Protein AF-A0A2E8LE49-F1 (afdb_monomer_lite)

Sequence (91 aa):
MLPDWLDAERLEWIILAVIAGLLVSVYVVISFVRKVVTKFLLLLVIAGLGVSLWTQRADLRTCAETCQCTLYGESVALPEVRLPERCDQGP

Radius of gyration: 32.14 Å; chains: 1; bounding box: 59×33×87 Å

Structure (mmCIF, N/CA/C/O backbone):
data_AF-A0A2E8LE49-F1
#
_entry.id   AF-A0A2E8LE49-F1
#
loop_
_atom_site.group_PDB
_atom_site.id
_atom_site.type_symbol
_atom_site.label_atom_id
_atom_site.label_alt_id
_atom_site.label_comp_id
_atom_site.label_asym_id
_atom_site.label_entity_id
_atom_site.label_seq_id
_atom_site.pdbx_PDB_ins_code
_atom_site.Cartn_x
_atom_site.Cartn_y
_atom_site.Cartn_z
_atom_site.occupancy
_atom_site.B_iso_or_equiv
_atom_site.auth_seq_id
_atom_site.auth_comp_id
_atom_site.auth_asym_id
_atom_site.auth_atom_id
_atom_site.pdbx_PDB_model_num
ATOM 1 N N . MET A 1 1 ? 18.985 -19.104 -37.381 1.00 51.97 1 MET A N 1
ATOM 2 C CA . MET A 1 1 ? 19.136 -17.966 -38.308 1.00 51.97 1 MET A CA 1
ATOM 3 C C . MET A 1 1 ? 18.523 -16.777 -37.592 1.00 51.97 1 MET A C 1
ATOM 5 O O . MET A 1 1 ? 17.310 -16.763 -37.424 1.00 51.97 1 MET A O 1
ATOM 9 N N . LEU A 1 2 ? 19.350 -15.915 -36.995 1.00 68.81 2 LEU A N 1
ATOM 10 C CA . LEU A 1 2 ? 18.850 -14.691 -36.364 1.00 68.81 2 LEU A CA 1
ATOM 11 C C . LEU A 1 2 ? 18.469 -13.715 -37.492 1.00 68.81 2 LEU A C 1
ATOM 13 O O . LEU A 1 2 ? 19.194 -13.679 -38.483 1.00 68.81 2 LEU A O 1
ATOM 17 N N . PRO A 1 3 ? 17.348 -12.986 -37.396 1.00 73.94 3 PRO A N 1
ATOM 18 C CA . PRO A 1 3 ? 16.972 -12.020 -38.421 1.00 73.94 3 PRO A CA 1
ATOM 19 C C . PRO A 1 3 ? 17.995 -10.879 -38.519 1.00 73.94 3 PRO A C 1
ATOM 21 O O . PRO A 1 3 ? 18.406 -10.362 -37.484 1.00 73.94 3 PRO A O 1
ATOM 24 N N . ASP A 1 4 ? 18.319 -10.412 -39.726 1.00 72.31 4 ASP A N 1
ATOM 25 C CA . ASP A 1 4 ? 19.274 -9.308 -39.956 1.00 72.31 4 ASP A CA 1
ATOM 26 C C . ASP A 1 4 ? 18.821 -7.945 -39.390 1.00 72.31 4 ASP A C 1
ATOM 28 O O . ASP A 1 4 ? 19.563 -6.976 -39.426 1.00 72.31 4 ASP A O 1
ATOM 32 N N . TRP A 1 5 ? 17.598 -7.841 -38.852 1.00 69.38 5 TRP A N 1
ATOM 33 C CA . TRP A 1 5 ?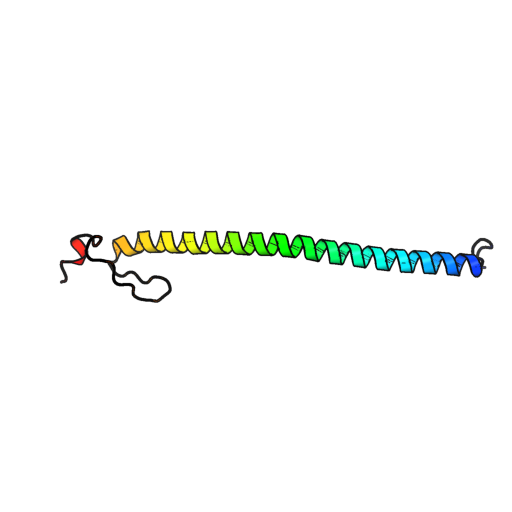 17.154 -6.655 -38.106 1.00 69.38 5 TRP A CA 1
ATOM 34 C C . TRP A 1 5 ? 17.631 -6.650 -36.644 1.00 69.38 5 TRP A C 1
ATOM 36 O O . TRP A 1 5 ? 17.466 -5.644 -35.948 1.00 69.38 5 TRP A O 1
ATOM 46 N N . LEU A 1 6 ? 18.174 -7.776 -36.165 1.00 66.31 6 LEU A N 1
ATOM 47 C CA . LEU A 1 6 ? 18.584 -8.018 -34.785 1.00 66.31 6 LEU A CA 1
ATOM 48 C C . LEU A 1 6 ? 20.113 -7.905 -34.635 1.00 66.31 6 LEU A C 1
ATOM 50 O O . LEU A 1 6 ? 20.779 -8.831 -34.174 1.00 66.31 6 LEU A O 1
ATOM 54 N N . ASP A 1 7 ? 20.665 -6.762 -35.040 1.00 74.56 7 ASP A N 1
ATOM 55 C CA . ASP A 1 7 ? 22.070 -6.416 -34.814 1.00 74.56 7 ASP A CA 1
ATOM 56 C C . ASP A 1 7 ? 22.363 -6.256 -33.313 1.00 74.56 7 ASP A C 1
ATOM 58 O O . ASP A 1 7 ? 21.529 -5.749 -32.554 1.00 74.56 7 ASP A O 1
ATOM 62 N N . ALA A 1 8 ? 23.570 -6.636 -32.877 1.00 73.88 8 ALA A N 1
ATOM 63 C CA . ALA A 1 8 ? 23.984 -6.574 -31.469 1.00 73.88 8 ALA A CA 1
ATOM 64 C C . ALA A 1 8 ? 23.796 -5.173 -30.852 1.00 73.88 8 ALA A C 1
ATOM 66 O O . ALA A 1 8 ? 23.311 -5.045 -29.730 1.00 73.88 8 ALA A O 1
ATOM 67 N N . GLU A 1 9 ? 24.080 -4.125 -31.626 1.00 78.62 9 GLU A N 1
ATOM 68 C CA . GLU A 1 9 ? 23.957 -2.728 -31.197 1.00 78.62 9 GLU A CA 1
ATOM 69 C C . GLU A 1 9 ? 22.494 -2.304 -30.974 1.00 78.62 9 GLU A C 1
ATOM 71 O O . GLU A 1 9 ? 22.171 -1.571 -30.038 1.00 78.62 9 GLU A O 1
ATOM 76 N N . ARG A 1 10 ? 21.567 -2.820 -31.791 1.00 80.00 10 ARG A N 1
ATOM 77 C CA . ARG A 1 10 ? 20.131 -2.544 -31.645 1.00 80.00 10 ARG A CA 1
ATOM 78 C C . ARG A 1 10 ? 19.542 -3.311 -30.463 1.00 80.00 10 ARG A C 1
ATOM 80 O O . ARG A 1 10 ? 18.672 -2.788 -29.765 1.00 80.00 10 ARG A O 1
ATOM 87 N N . LEU A 1 11 ? 20.025 -4.529 -30.221 1.00 83.44 11 LEU A N 1
ATOM 88 C CA . LEU A 1 11 ? 19.600 -5.356 -29.096 1.00 83.44 11 LEU A CA 1
ATOM 89 C C . LEU A 1 11 ? 19.976 -4.713 -27.752 1.00 83.44 11 LEU A C 1
ATOM 91 O O . LEU A 1 11 ? 19.156 -4.697 -26.836 1.00 83.44 11 LEU A O 1
ATOM 95 N N . GLU A 1 12 ? 21.168 -4.124 -27.658 1.00 85.25 12 GLU A N 1
ATOM 96 C CA . GLU A 1 12 ? 21.646 -3.442 -26.450 1.00 85.25 12 GLU A CA 1
ATOM 97 C C . GLU A 1 12 ? 20.753 -2.246 -26.074 1.00 85.25 12 GLU A C 1
ATOM 99 O O . GLU A 1 12 ? 20.300 -2.130 -24.931 1.00 85.25 12 GLU A O 1
ATOM 104 N N . TRP A 1 13 ? 20.382 -1.421 -27.057 1.00 89.69 13 TRP A N 1
ATOM 105 C CA . TRP A 1 13 ? 19.452 -0.305 -26.858 1.00 89.69 13 TRP A CA 1
ATOM 106 C C . TRP A 1 13 ? 18.039 -0.747 -26.474 1.00 89.69 13 TRP A C 1
ATOM 108 O O . TRP A 1 13 ? 17.418 -0.133 -25.603 1.00 89.69 13 TRP A O 1
ATOM 118 N N . ILE A 1 14 ? 17.523 -1.812 -27.094 1.00 92.06 14 ILE A N 1
ATOM 119 C CA . ILE A 1 14 ? 16.200 -2.356 -26.758 1.00 92.06 14 ILE A CA 1
ATOM 120 C C . ILE A 1 14 ? 16.194 -2.865 -25.315 1.00 92.06 14 ILE A C 1
ATOM 122 O O . ILE A 1 14 ? 15.268 -2.562 -24.563 1.00 92.06 14 ILE A O 1
ATOM 126 N N . ILE A 1 15 ? 17.232 -3.596 -24.906 1.00 91.94 15 ILE A N 1
ATOM 127 C CA . ILE A 1 15 ? 17.348 -4.114 -23.540 1.00 91.94 15 ILE A CA 1
ATOM 128 C C . ILE A 1 15 ? 17.418 -2.960 -22.535 1.00 91.94 15 ILE A C 1
ATOM 130 O O . ILE A 1 15 ? 16.681 -2.974 -21.547 1.00 91.94 15 ILE A O 1
ATOM 134 N N . LEU A 1 16 ? 18.222 -1.928 -22.803 1.00 95.25 16 LEU A N 1
ATOM 135 C CA . LEU A 1 16 ? 18.281 -0.732 -21.958 1.00 95.25 16 LEU A CA 1
ATOM 136 C C . LEU A 1 16 ? 16.922 -0.030 -21.852 1.00 95.25 16 LEU A C 1
ATOM 138 O O . LEU A 1 16 ? 16.507 0.337 -20.752 1.00 95.25 16 LEU A O 1
ATOM 142 N N . ALA A 1 17 ? 16.198 0.107 -22.964 1.00 95.38 17 ALA A N 1
ATOM 143 C CA . ALA A 1 17 ? 14.866 0.706 -22.974 1.00 95.38 17 ALA A CA 1
ATOM 144 C C . ALA A 1 17 ? 13.854 -0.119 -22.163 1.00 95.38 17 ALA A C 1
ATOM 146 O O . ALA A 1 17 ? 13.058 0.445 -21.411 1.00 95.38 17 ALA A O 1
ATOM 147 N N . VAL A 1 18 ? 13.906 -1.450 -22.262 1.00 96.50 18 VAL A N 1
ATOM 148 C CA . VAL A 1 18 ? 13.044 -2.354 -21.486 1.00 96.50 18 VAL A CA 1
ATOM 149 C C . VAL A 1 18 ? 13.364 -2.265 -19.995 1.00 96.50 18 VAL A C 1
ATOM 151 O O . VAL A 1 18 ? 12.444 -2.144 -19.186 1.00 96.50 18 VAL A O 1
ATOM 154 N N . ILE A 1 19 ? 14.645 -2.265 -19.619 1.00 96.44 19 ILE A N 1
ATOM 155 C CA . ILE A 1 19 ? 15.072 -2.109 -18.221 1.00 96.44 19 ILE A CA 1
ATOM 156 C C . ILE A 1 19 ? 14.599 -0.760 -17.673 1.00 96.44 19 ILE A C 1
ATOM 158 O O . ILE A 1 19 ? 13.996 -0.710 -16.600 1.00 96.44 19 ILE A O 1
ATOM 162 N N . ALA A 1 20 ? 14.808 0.325 -18.420 1.00 96.94 20 ALA A N 1
ATOM 163 C CA . ALA A 1 20 ? 14.336 1.650 -18.035 1.00 96.94 20 ALA A CA 1
ATOM 164 C C . ALA A 1 20 ? 12.806 1.678 -17.875 1.00 96.94 20 ALA A C 1
ATOM 166 O O . ALA A 1 20 ? 12.296 2.172 -16.868 1.00 96.94 20 ALA A O 1
ATOM 167 N N . GLY A 1 21 ? 12.070 1.083 -18.817 1.00 97.38 21 GLY A N 1
ATOM 168 C CA . GLY A 1 21 ? 10.614 0.965 -18.755 1.00 97.38 21 GLY A CA 1
ATOM 169 C C . GLY A 1 21 ? 10.129 0.180 -17.534 1.00 97.38 21 GLY A C 1
ATOM 170 O O . GLY A 1 21 ? 9.192 0.608 -16.857 1.00 97.38 21 GLY A O 1
ATOM 171 N N . LEU A 1 22 ? 10.795 -0.928 -17.198 1.00 96.88 22 LEU A N 1
ATOM 172 C CA . LEU A 1 22 ? 10.494 -1.717 -16.002 1.00 96.88 22 LEU A CA 1
ATOM 173 C C . LEU A 1 22 ? 10.739 -0.918 -14.720 1.00 96.88 22 LEU A C 1
ATOM 175 O O . LEU A 1 22 ? 9.880 -0.910 -13.838 1.00 96.88 22 LEU A O 1
ATOM 179 N N . LEU A 1 23 ? 11.861 -0.202 -14.628 1.00 96.94 23 LEU A N 1
ATOM 180 C CA . LEU A 1 23 ? 12.168 0.639 -13.468 1.00 96.94 23 LEU A CA 1
ATOM 181 C C . LEU A 1 23 ? 11.126 1.745 -13.279 1.00 96.94 23 LEU A C 1
ATOM 183 O O . LEU A 1 23 ? 10.653 1.959 -12.160 1.00 96.94 23 LEU A O 1
ATOM 187 N N . VAL A 1 24 ? 10.720 2.407 -14.365 1.00 96.69 24 VAL A N 1
ATOM 188 C CA . VAL A 1 24 ? 9.665 3.430 -14.326 1.00 96.69 24 VAL A CA 1
ATOM 189 C C . VAL A 1 24 ? 8.333 2.817 -13.902 1.00 96.69 24 VAL A C 1
ATOM 191 O O . VAL A 1 24 ? 7.666 3.369 -13.030 1.00 96.69 24 VAL A O 1
ATOM 194 N N . SER A 1 25 ? 7.963 1.663 -14.458 1.00 95.44 25 SER A N 1
ATOM 195 C CA . SER A 1 25 ? 6.735 0.952 -14.089 1.00 95.44 25 SER A CA 1
ATOM 196 C C . SER A 1 25 ? 6.697 0.634 -12.591 1.00 95.44 25 SER A C 1
ATOM 198 O O . SER A 1 25 ? 5.749 1.008 -11.897 1.00 95.44 25 SER A O 1
ATOM 200 N N . VAL A 1 26 ? 7.772 0.046 -12.057 1.00 96.25 26 VAL A N 1
ATOM 201 C CA . VAL A 1 26 ? 7.898 -0.253 -10.623 1.00 96.25 26 VAL A CA 1
ATOM 202 C C . VAL A 1 26 ? 7.801 1.023 -9.788 1.00 96.25 26 VAL A C 1
ATOM 204 O O . VAL A 1 26 ? 7.063 1.061 -8.801 1.00 96.25 26 VAL A O 1
ATOM 207 N N . TYR A 1 27 ? 8.489 2.091 -10.192 1.00 96.00 27 TYR A N 1
ATOM 208 C CA . TYR A 1 27 ? 8.436 3.373 -9.493 1.00 96.00 27 TYR A CA 1
ATOM 209 C C . TYR A 1 27 ? 7.016 3.957 -9.455 1.00 96.00 27 TYR A C 1
ATOM 211 O O . TYR A 1 27 ? 6.555 4.405 -8.400 1.00 96.00 27 TYR A O 1
ATOM 219 N N . VAL A 1 28 ? 6.300 3.915 -10.581 1.00 95.62 28 VAL A N 1
ATOM 220 C CA . VAL A 1 28 ? 4.915 4.388 -10.688 1.00 95.62 28 VAL A CA 1
ATOM 221 C C . VAL A 1 28 ? 3.999 3.573 -9.783 1.00 95.62 28 VAL A C 1
ATOM 223 O O . VAL A 1 28 ? 3.239 4.166 -9.016 1.00 95.62 28 VAL A O 1
ATOM 226 N N . VAL A 1 29 ? 4.108 2.242 -9.802 1.00 94.81 29 VAL A N 1
ATOM 227 C CA . VAL A 1 29 ? 3.312 1.359 -8.937 1.00 94.81 29 VAL A CA 1
ATOM 228 C C . VAL A 1 29 ? 3.580 1.663 -7.465 1.00 94.81 29 VAL A C 1
ATOM 230 O O . VAL A 1 29 ? 2.636 1.882 -6.711 1.00 94.81 29 VAL A O 1
ATOM 233 N N . ILE A 1 30 ? 4.843 1.762 -7.046 1.00 94.62 30 ILE A N 1
ATOM 234 C CA . ILE A 1 30 ? 5.194 2.063 -5.648 1.00 94.62 30 ILE A CA 1
ATOM 235 C C . ILE A 1 30 ? 4.669 3.442 -5.233 1.00 94.62 30 ILE A C 1
ATOM 237 O O . ILE A 1 30 ? 4.108 3.592 -4.146 1.00 94.62 30 ILE A O 1
ATOM 241 N N . SER A 1 31 ? 4.830 4.455 -6.084 1.00 91.56 31 SER A N 1
ATOM 242 C CA . SER A 1 31 ? 4.343 5.813 -5.821 1.00 91.56 31 SER A CA 1
ATOM 243 C C . SER A 1 31 ? 2.817 5.853 -5.711 1.00 91.56 31 SER A C 1
ATOM 245 O O . SER A 1 31 ? 2.269 6.493 -4.808 1.00 91.56 31 SER A O 1
ATOM 247 N N . PHE A 1 32 ? 2.128 5.119 -6.587 1.00 92.75 32 PHE A N 1
ATOM 248 C CA . PHE A 1 32 ? 0.679 4.991 -6.567 1.00 92.75 32 PHE A CA 1
ATOM 249 C C . PHE A 1 32 ? 0.206 4.278 -5.302 1.00 92.75 32 PHE A C 1
ATOM 251 O O . PHE A 1 32 ? -0.610 4.833 -4.570 1.00 92.75 32 PHE A O 1
ATOM 258 N N . VAL A 1 33 ? 0.781 3.115 -4.984 1.00 92.75 33 VAL A N 1
ATOM 259 C CA . VAL A 1 33 ? 0.469 2.359 -3.766 1.00 92.75 33 VAL A CA 1
ATOM 260 C C . VAL A 1 33 ? 0.694 3.228 -2.538 1.00 92.75 33 VAL A C 1
ATOM 262 O O . VAL A 1 33 ? -0.211 3.340 -1.726 1.00 92.75 33 VAL A O 1
ATOM 265 N N . ARG A 1 34 ? 1.825 3.932 -2.412 1.00 91.94 34 ARG A N 1
ATOM 266 C CA . ARG A 1 34 ? 2.063 4.830 -1.268 1.00 91.94 34 ARG A CA 1
ATOM 267 C C . ARG A 1 34 ? 0.992 5.916 -1.148 1.00 91.94 34 ARG A C 1
ATOM 269 O O . ARG A 1 34 ? 0.448 6.114 -0.067 1.00 91.94 34 ARG A O 1
ATOM 276 N N . LYS A 1 35 ? 0.649 6.601 -2.243 1.00 88.12 35 LYS A N 1
ATOM 277 C CA . LYS A 1 35 ? -0.380 7.659 -2.229 1.00 88.12 35 LYS A CA 1
ATOM 278 C C . LYS A 1 35 ? -1.772 7.121 -1.899 1.00 88.12 35 LYS A C 1
ATOM 280 O O . LYS A 1 35 ? -2.521 7.771 -1.169 1.00 88.12 35 LYS A O 1
ATOM 285 N N . VAL A 1 36 ? -2.122 5.965 -2.456 1.00 92.38 36 VAL A N 1
ATOM 286 C CA . VAL A 1 36 ? -3.426 5.324 -2.272 1.00 92.38 36 VAL A CA 1
ATOM 287 C C . VAL A 1 36 ? -3.535 4.742 -0.870 1.00 92.38 36 VAL A C 1
ATOM 289 O O . VAL A 1 36 ? -4.495 5.053 -0.176 1.00 92.38 36 VAL A O 1
ATOM 292 N N . VAL A 1 37 ? -2.536 3.987 -0.415 1.00 93.81 37 VAL A N 1
ATOM 293 C CA . VAL A 1 37 ? -2.498 3.381 0.921 1.00 93.81 37 VAL A CA 1
ATOM 294 C C . VAL A 1 37 ? -2.622 4.446 1.997 1.00 93.81 37 VAL A C 1
ATOM 296 O O . VAL A 1 37 ? -3.451 4.275 2.876 1.00 93.81 37 VAL A O 1
ATOM 299 N N . THR A 1 38 ? -1.910 5.575 1.917 1.00 91.56 38 THR A N 1
ATOM 300 C CA . THR A 1 38 ? -2.055 6.637 2.929 1.00 91.56 38 THR A CA 1
ATOM 301 C C . THR A 1 38 ? -3.483 7.185 2.987 1.00 91.56 38 THR A C 1
ATOM 303 O O . THR A 1 38 ? -4.030 7.372 4.073 1.00 91.56 38 THR A O 1
ATOM 306 N N . LYS A 1 39 ? -4.120 7.411 1.831 1.00 91.81 39 LYS A N 1
ATOM 307 C CA . LYS A 1 39 ? -5.509 7.895 1.768 1.00 91.81 39 LYS A CA 1
ATOM 308 C C . LYS A 1 39 ? -6.506 6.860 2.282 1.00 91.81 39 LYS A C 1
ATOM 310 O O . LYS A 1 39 ? -7.388 7.206 3.061 1.00 91.81 39 LYS A O 1
ATOM 315 N N . PHE A 1 40 ? -6.356 5.602 1.878 1.00 93.06 40 PHE A N 1
ATOM 316 C CA . PHE A 1 40 ? -7.210 4.507 2.333 1.00 93.06 40 PHE A CA 1
ATOM 317 C C . PHE A 1 40 ? -7.033 4.217 3.818 1.00 93.06 40 PHE A C 1
ATOM 319 O O . PHE A 1 40 ? -8.024 4.009 4.507 1.00 93.06 40 PHE A O 1
ATOM 326 N N . LEU A 1 41 ? -5.802 4.252 4.325 1.00 94.06 41 LEU A N 1
ATOM 327 C CA . LEU A 1 41 ? -5.506 4.098 5.744 1.00 94.06 41 LEU A CA 1
ATOM 328 C C . LEU A 1 41 ? -6.194 5.202 6.550 1.00 94.06 41 LEU A C 1
ATOM 330 O O . LEU A 1 41 ? -6.870 4.901 7.525 1.00 94.06 41 LEU A O 1
ATOM 334 N N . LEU A 1 42 ? -6.088 6.462 6.114 1.00 93.50 42 LEU A N 1
ATOM 335 C CA . LEU A 1 42 ? -6.772 7.579 6.767 1.00 93.50 42 LEU A CA 1
ATOM 336 C C . LEU A 1 42 ? -8.296 7.375 6.778 1.00 93.50 42 LEU A C 1
ATOM 338 O O . LEU A 1 42 ? -8.929 7.528 7.820 1.00 93.50 42 LEU A O 1
ATOM 342 N N . LEU A 1 43 ? -8.879 6.993 5.637 1.00 93.75 43 LEU A N 1
ATOM 343 C CA . LEU A 1 43 ? -10.311 6.705 5.532 1.00 93.75 43 LEU A CA 1
ATOM 344 C C . LEU A 1 43 ? -10.732 5.546 6.440 1.00 93.75 43 LEU A C 1
ATOM 346 O O . LEU A 1 43 ? -11.756 5.651 7.106 1.00 93.75 43 LEU A O 1
ATOM 350 N N . LEU A 1 44 ? -9.939 4.474 6.510 1.00 93.81 44 LEU A N 1
ATOM 351 C CA . LEU A 1 44 ? -10.185 3.342 7.402 1.00 93.81 44 LEU A CA 1
ATOM 352 C C . LEU A 1 44 ? -10.100 3.742 8.870 1.00 93.81 44 LEU A C 1
ATOM 354 O O . LEU A 1 44 ? -10.939 3.312 9.653 1.00 93.81 44 LEU A O 1
ATOM 358 N N . VAL A 1 45 ? -9.130 4.577 9.246 1.00 92.81 45 VAL A N 1
ATOM 359 C CA . VAL A 1 45 ? -9.016 5.094 10.614 1.00 92.81 45 VAL A CA 1
ATOM 360 C C . VAL A 1 45 ? -10.247 5.927 10.963 1.00 92.81 45 VAL A C 1
ATOM 362 O O . VAL A 1 45 ? -10.863 5.684 11.994 1.00 92.81 45 VAL A O 1
ATOM 365 N N . ILE A 1 46 ? -10.662 6.854 10.096 1.00 92.38 46 ILE A N 1
ATOM 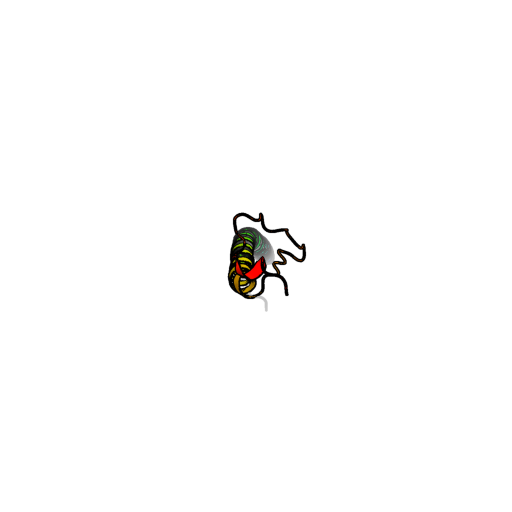366 C CA . ILE A 1 46 ? -11.855 7.683 10.328 1.00 92.38 46 ILE A CA 1
ATOM 367 C C . ILE A 1 46 ? -13.120 6.819 10.397 1.00 92.38 46 ILE A C 1
ATOM 369 O O . ILE A 1 46 ? -13.936 7.005 11.296 1.00 92.38 46 ILE A O 1
ATOM 373 N N . ALA A 1 47 ? -13.281 5.861 9.484 1.00 91.75 47 ALA A N 1
ATOM 374 C CA . ALA A 1 47 ? -14.415 4.943 9.488 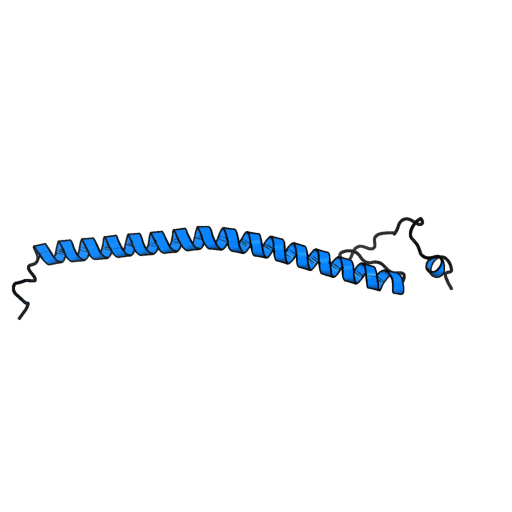1.00 91.75 47 ALA A CA 1
ATOM 375 C C . ALA A 1 47 ? -14.425 4.074 10.753 1.00 91.75 47 ALA A C 1
ATOM 377 O O . ALA A 1 47 ? -15.464 3.944 11.393 1.00 91.75 47 ALA A O 1
ATOM 378 N N . GLY A 1 48 ? -13.270 3.541 11.155 1.00 91.06 48 GLY A N 1
ATOM 379 C CA . GLY A 1 48 ? -13.108 2.770 12.385 1.00 91.06 48 GLY A CA 1
ATOM 380 C C . GLY A 1 48 ? -13.432 3.588 13.634 1.00 91.06 48 GLY A C 1
ATOM 381 O O . GLY A 1 48 ? -14.131 3.092 14.513 1.00 91.06 48 GLY A O 1
ATOM 382 N N . LEU A 1 49 ? -13.004 4.854 13.687 1.00 86.00 49 LEU A N 1
ATOM 383 C CA . LEU A 1 49 ? -13.367 5.791 14.755 1.00 86.00 49 LEU A CA 1
ATOM 384 C C . LEU A 1 49 ? -14.867 6.110 14.754 1.00 86.00 49 LEU A C 1
ATOM 386 O O . LEU A 1 49 ? -15.494 6.150 15.806 1.00 86.00 49 LEU A O 1
ATOM 390 N N . GLY A 1 50 ? -15.468 6.305 13.581 1.00 88.06 50 GLY A N 1
ATOM 391 C CA . GLY A 1 50 ? -16.909 6.516 13.458 1.00 88.06 50 GLY A CA 1
ATOM 392 C C . GLY A 1 50 ? -17.707 5.311 13.957 1.00 88.06 50 GLY A C 1
ATOM 393 O O . GLY A 1 50 ? -18.655 5.476 14.722 1.00 88.06 50 GLY A O 1
ATOM 394 N N . VAL A 1 51 ? -17.288 4.099 13.583 1.00 83.94 51 VAL A N 1
ATOM 395 C CA . VAL A 1 51 ? -17.898 2.848 14.051 1.00 83.94 51 VAL A CA 1
ATOM 396 C C . VAL A 1 51 ? -17.704 2.679 15.559 1.00 83.94 51 VAL A C 1
ATOM 398 O O . VAL A 1 51 ? -18.676 2.384 16.246 1.00 83.94 51 VAL A O 1
ATOM 401 N N . SER A 1 52 ? -16.507 2.925 16.098 1.00 75.69 52 SER A N 1
ATOM 402 C CA . SER A 1 52 ? -16.242 2.782 17.538 1.00 75.69 52 SER A CA 1
ATOM 403 C C . SER A 1 52 ? -16.986 3.811 18.402 1.00 75.69 52 SER A C 1
ATOM 405 O O . SER A 1 52 ? -17.379 3.518 19.532 1.00 75.69 52 SER A O 1
ATOM 407 N N . LEU A 1 53 ? -17.228 5.017 17.883 1.00 75.31 53 LEU A N 1
ATOM 408 C CA . LEU A 1 53 ? -18.106 6.007 18.516 1.00 75.31 53 LEU A CA 1
ATOM 409 C C . LEU A 1 53 ? -19.581 5.592 18.427 1.00 75.31 53 LEU A C 1
ATOM 411 O O . LEU A 1 53 ? -20.358 5.834 19.353 1.00 75.31 53 LEU A O 1
ATOM 415 N N . TR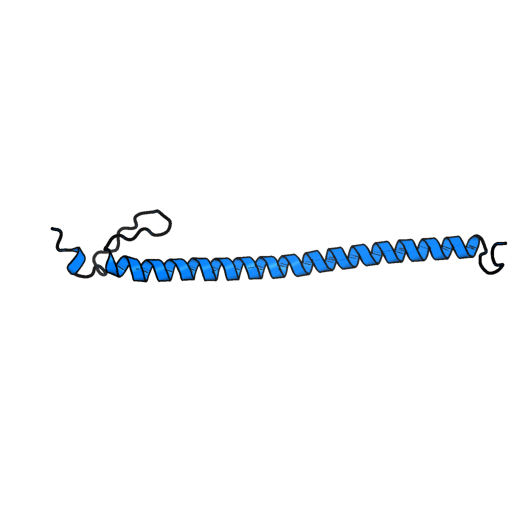P A 1 54 ? -19.980 4.952 17.327 1.00 70.38 54 TRP A N 1
ATOM 416 C CA . TRP A 1 54 ? -21.347 4.473 17.145 1.00 70.38 54 TRP A CA 1
ATOM 417 C C . TRP A 1 54 ? -21.684 3.310 18.083 1.00 70.38 54 TRP A C 1
ATOM 419 O O . TRP A 1 54 ? -22.773 3.294 18.659 1.00 70.38 54 TRP A O 1
ATOM 429 N N . THR A 1 55 ? -20.750 2.378 18.292 1.00 64.94 55 THR A N 1
ATOM 430 C CA . THR A 1 55 ? -20.926 1.281 19.257 1.00 64.94 55 THR A CA 1
ATOM 431 C C . THR A 1 55 ? -21.043 1.819 20.680 1.00 64.94 55 THR A C 1
ATOM 433 O O . THR A 1 55 ? -21.974 1.440 21.383 1.00 64.94 55 THR A O 1
ATOM 436 N N . GLN A 1 56 ? -20.235 2.819 21.054 1.00 58.16 56 GLN A N 1
ATOM 437 C CA . GLN A 1 56 ? -20.385 3.495 22.350 1.00 58.16 56 GLN A CA 1
ATOM 438 C C . GLN A 1 56 ? -21.769 4.126 22.534 1.00 58.16 56 GLN A C 1
ATOM 440 O O . GLN A 1 56 ? -22.343 4.067 23.618 1.00 58.16 56 GLN A O 1
ATOM 445 N N . ARG A 1 57 ? -22.355 4.712 21.483 1.00 59.00 57 ARG A N 1
ATOM 446 C CA . ARG A 1 57 ? -23.707 5.286 21.570 1.00 59.00 57 ARG A CA 1
ATOM 447 C C . ARG A 1 57 ? -24.789 4.217 21.773 1.00 59.00 57 ARG A C 1
ATOM 449 O O . ARG A 1 57 ? -25.789 4.497 22.435 1.00 59.00 57 ARG A O 1
ATOM 456 N N . ALA A 1 58 ? -24.611 3.025 21.207 1.00 57.81 58 ALA A N 1
ATOM 457 C CA . ALA A 1 58 ? -25.518 1.897 21.422 1.00 57.81 58 ALA A CA 1
ATOM 458 C C . ALA A 1 58 ? -25.411 1.347 22.857 1.00 57.81 58 ALA A C 1
ATOM 460 O O . ALA A 1 58 ? -26.434 1.034 23.470 1.00 57.81 58 ALA A O 1
ATOM 461 N N . ASP A 1 59 ? -24.210 1.339 23.435 1.00 52.72 59 ASP A N 1
ATOM 462 C CA . ASP A 1 59 ? -24.007 0.970 24.839 1.00 52.72 59 ASP A CA 1
ATOM 463 C C . ASP A 1 59 ? -24.656 1.981 25.799 1.00 52.72 59 ASP A C 1
ATOM 465 O O . ASP A 1 59 ? -25.285 1.579 26.776 1.00 52.72 59 ASP A O 1
ATOM 469 N N . LEU A 1 60 ? -24.638 3.286 25.485 1.00 52.50 60 LEU A N 1
ATOM 470 C CA . LEU A 1 60 ? -25.370 4.299 26.268 1.00 52.50 60 LEU A CA 1
ATOM 471 C C . LEU A 1 60 ? -26.897 4.085 26.257 1.00 52.50 60 LEU A C 1
ATOM 473 O O . LEU A 1 60 ? -27.562 4.373 27.252 1.00 52.50 60 LEU A O 1
ATOM 477 N N . ARG A 1 61 ? -27.464 3.581 25.151 1.00 51.91 61 ARG A N 1
ATOM 478 C CA . ARG A 1 61 ? -28.893 3.213 25.051 1.00 51.91 61 ARG A CA 1
ATOM 479 C C . ARG A 1 61 ? -29.230 2.034 25.962 1.00 51.91 61 ARG A C 1
ATOM 481 O O . ARG A 1 61 ? -30.272 2.057 26.603 1.00 51.91 61 ARG A O 1
ATOM 488 N N . THR A 1 62 ? -28.338 1.052 26.022 1.00 52.03 62 THR A N 1
ATOM 489 C CA . THR A 1 62 ? -28.514 -0.176 26.808 1.00 52.03 62 THR A CA 1
ATOM 490 C C . THR A 1 62 ? -28.247 0.071 28.297 1.00 52.03 62 THR A C 1
ATOM 492 O O . THR A 1 62 ? -28.926 -0.484 29.154 1.00 52.03 62 THR A O 1
ATOM 495 N N . CYS A 1 63 ? -27.326 0.980 28.633 1.00 51.25 63 CYS A N 1
ATOM 496 C CA . CYS A 1 63 ? -27.031 1.332 30.021 1.00 51.25 63 CYS A CA 1
ATOM 497 C C . CYS A 1 63 ? -28.165 2.114 30.713 1.00 51.25 63 CYS A C 1
ATOM 499 O O . CYS A 1 63 ? -28.381 1.969 31.917 1.00 51.25 63 CYS A O 1
ATOM 501 N N . ALA A 1 64 ? -28.942 2.900 29.958 1.00 53.78 64 ALA A N 1
ATOM 502 C CA . ALA A 1 64 ? -30.149 3.540 30.484 1.00 53.78 64 ALA A CA 1
ATOM 503 C C . ALA A 1 64 ? -31.205 2.522 30.968 1.00 53.78 64 ALA A C 1
ATOM 505 O O . ALA A 1 64 ? -32.090 2.888 31.739 1.00 53.78 64 ALA A O 1
ATOM 506 N N . GLU A 1 65 ? -31.109 1.259 30.538 1.00 51.53 65 GLU A N 1
ATOM 507 C CA . GLU A 1 65 ? -32.009 0.181 30.952 1.00 51.53 65 GLU A CA 1
ATOM 508 C C . GLU A 1 65 ? -31.478 -0.630 32.151 1.00 51.53 65 GLU A C 1
ATOM 510 O O . GLU A 1 65 ? -32.285 -1.215 32.870 1.00 51.53 65 GLU A O 1
ATOM 515 N N . THR A 1 66 ? -30.160 -0.656 32.411 1.00 54.25 66 THR A N 1
ATOM 516 C CA . THR A 1 66 ? -29.533 -1.567 33.399 1.00 54.25 66 THR A CA 1
ATOM 517 C C . THR A 1 66 ? -28.796 -0.889 34.564 1.00 54.25 66 THR A C 1
ATOM 519 O O . THR A 1 66 ? -28.269 -1.589 35.427 1.00 54.25 66 THR A O 1
ATOM 522 N N . CYS A 1 67 ? -28.761 0.448 34.635 1.00 56.72 67 CYS A N 1
ATOM 523 C CA . CYS A 1 67 ? -28.139 1.237 35.719 1.00 56.72 67 CYS A CA 1
ATOM 524 C C . CYS A 1 67 ? -26.633 0.967 35.978 1.00 56.72 67 CYS A C 1
ATOM 526 O O . CYS A 1 67 ? -26.091 1.469 36.961 1.00 56.72 67 CYS A O 1
ATOM 528 N N . GLN A 1 68 ? -25.925 0.220 35.120 1.00 54.38 68 GLN A N 1
ATOM 529 C CA . GLN A 1 68 ? -24.482 -0.025 35.243 1.00 54.38 68 GLN A CA 1
ATOM 530 C C . GLN A 1 68 ? -23.759 0.374 33.954 1.00 54.38 68 GLN A C 1
ATOM 532 O O . GLN A 1 68 ? -23.793 -0.350 32.961 1.00 54.38 68 GLN A O 1
ATOM 537 N N . CYS A 1 69 ? -23.114 1.548 33.954 1.00 57.69 69 CYS A N 1
ATOM 538 C CA . CYS A 1 69 ? -22.391 2.056 32.784 1.00 57.69 69 CYS A CA 1
ATOM 539 C C . CYS A 1 69 ? -20.899 1.765 32.901 1.00 57.69 69 CYS A C 1
ATOM 541 O O . CYS A 1 69 ? -20.191 2.378 33.697 1.00 57.69 69 CYS A O 1
ATOM 543 N N . THR A 1 70 ? -20.410 0.875 32.044 1.00 54.62 70 THR A N 1
ATOM 544 C CA . THR A 1 70 ? -18.980 0.684 31.793 1.00 54.62 70 THR A CA 1
ATOM 545 C C . THR A 1 70 ? -18.625 1.366 30.477 1.00 54.62 70 THR A C 1
ATOM 547 O O . THR A 1 70 ? -19.083 0.933 29.419 1.00 54.62 70 THR A O 1
ATOM 550 N N . LEU A 1 71 ? -17.822 2.429 30.516 1.00 52.66 71 LEU A N 1
ATOM 551 C CA . LEU A 1 71 ? -17.356 3.134 29.319 1.00 52.66 71 LEU A CA 1
ATOM 552 C C . LEU A 1 71 ? -15.885 2.743 29.129 1.00 52.66 71 LEU A C 1
ATOM 554 O O . LEU A 1 71 ? -15.061 3.004 29.996 1.00 52.66 71 LEU A O 1
ATOM 558 N N . TYR A 1 72 ? -15.568 2.026 28.045 1.00 54.66 72 TYR A N 1
ATOM 559 C CA . TYR A 1 72 ? -14.224 1.468 27.801 1.00 54.66 72 TYR A CA 1
ATOM 560 C C . TYR A 1 72 ? -13.671 0.571 28.929 1.00 54.66 72 TYR A C 1
ATOM 562 O O . TYR A 1 72 ? -12.470 0.538 29.171 1.00 54.66 72 TYR A O 1
ATOM 570 N N . GLY A 1 73 ? -14.538 -0.180 29.617 1.00 56.88 73 GLY A N 1
ATOM 571 C CA . GLY A 1 73 ? -14.120 -1.077 30.704 1.00 56.88 73 GLY A CA 1
ATOM 572 C C . GLY A 1 73 ? -13.753 -0.367 32.011 1.00 56.88 73 GLY A C 1
ATOM 573 O O . GLY A 1 73 ? -13.400 -1.041 32.973 1.00 56.88 73 GLY A O 1
ATOM 574 N N . GLU A 1 74 ? -13.889 0.959 32.073 1.00 46.00 74 GLU A N 1
ATOM 575 C CA . GLU A 1 74 ? -13.744 1.742 33.296 1.00 46.00 74 GLU A CA 1
ATOM 576 C C . GLU A 1 74 ? -15.136 2.163 33.797 1.00 46.00 74 GLU A C 1
ATOM 578 O O . GLU A 1 74 ? -15.982 2.661 33.042 1.00 46.00 74 GLU A O 1
ATOM 583 N N . SER A 1 75 ? -15.411 1.900 35.076 1.00 53.19 75 SER A N 1
ATOM 584 C CA . SER A 1 75 ? -16.654 2.293 35.740 1.00 53.19 75 SER A CA 1
ATOM 585 C C . SER A 1 75 ? -16.635 3.801 35.980 1.00 53.19 75 SER A C 1
ATOM 587 O O . SER A 1 75 ? -16.108 4.280 36.984 1.00 53.19 75 SER A O 1
ATOM 589 N N . VAL A 1 76 ? -17.179 4.568 35.041 1.00 55.75 76 VAL A N 1
ATOM 590 C CA . VAL A 1 76 ? -17.359 6.012 35.207 1.00 55.75 76 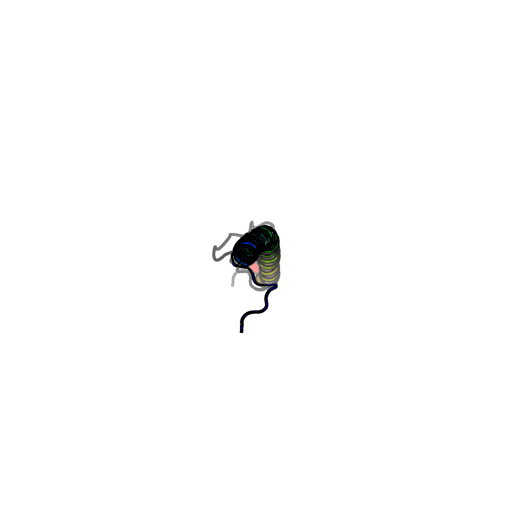VAL A CA 1
ATOM 591 C C . VAL A 1 76 ? -18.605 6.274 36.047 1.00 55.75 76 VAL A C 1
ATOM 593 O O . VAL A 1 76 ? -19.716 5.912 35.660 1.00 55.75 76 VAL A O 1
ATOM 596 N N . ALA A 1 77 ? -18.420 6.923 37.198 1.00 52.62 77 ALA A N 1
ATOM 597 C CA . ALA A 1 77 ? -19.521 7.420 38.013 1.00 52.62 77 ALA A CA 1
ATOM 598 C C . ALA A 1 77 ? -20.300 8.470 37.207 1.00 52.62 77 ALA A C 1
ATOM 600 O O . ALA A 1 77 ? -19.756 9.514 36.834 1.00 52.62 77 ALA A O 1
ATOM 601 N N . LEU A 1 78 ? -21.566 8.184 36.897 1.00 56.84 78 LEU A N 1
ATOM 602 C CA . LEU A 1 78 ? -22.440 9.186 36.300 1.00 56.84 78 LEU A CA 1
ATOM 603 C C . LEU A 1 78 ? -22.666 10.307 37.323 1.00 56.84 78 LEU A C 1
ATOM 605 O O . LEU A 1 78 ? -22.959 10.009 38.480 1.00 56.84 78 LEU A O 1
ATOM 609 N N . PRO A 1 79 ? -22.567 11.587 36.926 1.00 50.69 79 PRO A N 1
ATOM 610 C CA . PRO A 1 79 ? -22.973 12.675 37.800 1.00 50.69 79 PRO A CA 1
ATOM 611 C C . PRO A 1 79 ? -24.463 12.520 38.130 1.00 50.69 79 PRO A C 1
ATOM 613 O O . PRO A 1 79 ? -25.285 12.344 37.225 1.00 50.69 79 PRO A O 1
ATOM 616 N N . GLU A 1 80 ? -24.793 12.617 39.419 1.00 54.66 80 GLU A N 1
ATOM 617 C CA . GLU A 1 80 ? -26.122 12.374 40.012 1.00 54.66 80 GLU A CA 1
ATOM 618 C C . GLU A 1 80 ? -27.263 13.106 39.284 1.00 54.66 80 GLU A C 1
ATOM 620 O O . GLU A 1 80 ? -28.385 12.622 39.198 1.00 54.66 80 GLU A O 1
ATOM 625 N N . VAL A 1 81 ? -26.946 14.233 38.642 1.00 52.84 81 VAL A N 1
ATOM 626 C CA . VAL A 1 81 ? -27.866 15.091 37.879 1.00 52.84 81 VAL A CA 1
ATOM 627 C C . VAL A 1 81 ? -28.511 14.392 36.662 1.00 52.84 81 VAL A C 1
ATOM 629 O O . VAL A 1 81 ? -29.486 14.902 36.113 1.00 52.84 81 VAL A O 1
ATOM 632 N N . ARG A 1 82 ? -27.990 13.243 36.201 1.00 54.38 82 ARG A N 1
ATOM 633 C CA . ARG A 1 82 ? -28.540 12.484 35.054 1.00 54.38 82 ARG A CA 1
ATOM 634 C C . ARG A 1 82 ? -28.900 11.028 35.358 1.00 54.38 82 ARG A C 1
ATOM 636 O O . ARG A 1 82 ? -29.086 10.250 34.420 1.00 54.38 82 ARG A O 1
ATOM 643 N N . LEU A 1 83 ? -29.009 10.651 36.628 1.00 54.38 83 LEU A N 1
ATOM 644 C CA . LEU A 1 83 ? -29.537 9.338 36.987 1.00 54.38 83 LEU A CA 1
ATOM 645 C C . LEU A 1 83 ? -31.070 9.356 36.845 1.00 54.38 83 LEU A C 1
ATOM 647 O O . LEU A 1 83 ? -31.715 10.274 37.351 1.00 54.38 83 LEU A O 1
ATOM 651 N N . PRO A 1 84 ? -31.689 8.387 36.147 1.00 56.12 84 PRO A N 1
ATOM 652 C CA . PRO A 1 84 ? -33.129 8.199 36.261 1.00 56.12 84 PRO A CA 1
ATOM 653 C C . PRO A 1 84 ? -33.454 7.774 37.703 1.00 56.12 84 PRO A C 1
ATOM 655 O O . PRO A 1 84 ? -32.768 6.909 38.244 1.00 56.12 84 PRO A O 1
ATOM 658 N N . GLU A 1 85 ? -34.508 8.335 38.312 1.00 56.75 85 GLU A N 1
ATOM 659 C CA . GLU A 1 85 ? -34.911 8.090 39.722 1.00 56.75 85 GLU A CA 1
ATOM 660 C C . GLU A 1 85 ? -35.004 6.596 40.094 1.00 56.75 85 GLU A C 1
ATOM 662 O O . GLU A 1 85 ? -34.849 6.209 41.247 1.00 56.75 85 GLU A O 1
ATOM 667 N N . ARG A 1 86 ? -35.201 5.728 39.096 1.00 56.34 86 ARG A N 1
ATOM 668 C CA . ARG A 1 86 ? -35.250 4.269 39.242 1.00 56.34 86 ARG A CA 1
ATOM 669 C C . ARG A 1 86 ? -33.913 3.613 39.626 1.00 56.34 86 ARG A C 1
ATOM 671 O O . ARG A 1 86 ? -33.936 2.454 40.017 1.00 56.34 86 ARG A O 1
ATOM 678 N N . CYS A 1 87 ? -32.783 4.313 39.497 1.00 54.06 87 CYS A N 1
ATOM 679 C CA . CYS A 1 87 ? -31.468 3.843 39.952 1.00 54.06 87 CYS A CA 1
ATOM 680 C C . CYS A 1 87 ? -31.080 4.394 41.345 1.00 54.06 87 CYS A C 1
ATOM 682 O O . CYS A 1 87 ? -30.060 3.970 41.878 1.00 54.06 87 CYS A O 1
ATOM 684 N N . ASP A 1 88 ? -31.854 5.329 41.918 1.00 56.06 88 ASP A N 1
ATOM 685 C CA . ASP A 1 88 ? -31.626 5.908 43.260 1.00 56.06 88 ASP A CA 1
ATOM 686 C C . ASP A 1 88 ? -32.385 5.140 44.363 1.00 56.06 88 ASP A C 1
ATOM 688 O O . ASP A 1 88 ? -32.008 5.128 45.532 1.00 56.06 88 ASP A O 1
ATOM 692 N N . GLN A 1 89 ? -33.430 4.400 43.983 1.00 49.97 89 GLN A N 1
ATOM 693 C CA . GLN A 1 89 ? -34.041 3.389 44.842 1.00 49.97 89 GLN A CA 1
ATOM 694 C C . GLN A 1 89 ? -33.298 2.062 44.675 1.00 49.97 89 GLN A C 1
ATOM 696 O O . GLN A 1 89 ? -33.674 1.215 43.863 1.00 49.97 89 GLN A O 1
ATOM 701 N N . GLY A 1 90 ? -32.217 1.895 45.440 1.00 43.84 90 GLY A N 1
ATOM 702 C CA . GLY A 1 90 ? -31.650 0.570 45.699 1.00 43.84 90 GLY A CA 1
ATOM 703 C C . GLY A 1 90 ? -32.704 -0.378 46.304 1.00 43.84 90 GLY A C 1
ATOM 704 O O . GLY A 1 90 ? -33.703 0.105 46.845 1.00 43.84 90 GLY A O 1
ATOM 705 N N . PRO A 1 91 ? -32.524 -1.707 46.188 1.00 48.12 91 PRO A N 1
ATOM 706 C CA . PRO A 1 91 ? -33.395 -2.669 46.864 1.00 48.12 91 PRO A CA 1
ATOM 707 C C . PRO A 1 91 ? -33.417 -2.471 48.385 1.00 48.12 91 PRO A C 1
ATOM 709 O O . PRO A 1 91 ? -32.366 -2.088 48.953 1.00 48.12 91 PRO A O 1
#

pLDDT: mean 74.02, std 18.42, range [43.84, 97.38]

Secondary structure (DSSP, 8-state):
---TT--HHHHHHHHHHHHHHHHHHHHHHHHHHHHHHHHHHHHHHHHHHHHHHHHHHHHHHHHHHHS--EETTEE----GGG--GGGTS--

Foldseek 3Di:
DDDPVDDPVVVVVVVVVVVVVVVVVVVVVVVVCVVVVVVVVVVCVVVVVVVVVVVQVVQVVVCLVVVFDQDVNDGDDDDPVPRDVVNVDDD

=== Feature glossary ===
Annotated list of the representations used here:

Nearest PDB structures. The Foldseek neighbor list gives the closest experimentally determined structures in the PDB, rank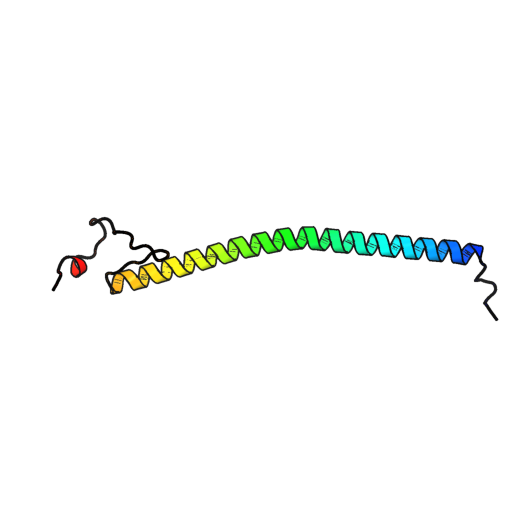ed by structural alignment. TM-score near 1 means near-identical fold; near 0.3 means only rough topology match. This is how one finds what a novel AlphaFold prediction most resembles in the solved-structure universe.

Foldseek 3Di. Foldseek's 3Di representation compresses backbone geometry into a per-residue letter drawn from a learned twenty-state alphabet. It captures the tertiary interaction pattern around each residue — which residues are packed against it in space, regardless of where they are in sequence.

Radius of gyration, Cα contacts, bounding box. Radius of gyration (Rg) is the root-mean-square distance of Cα atoms from their centroid — a single number for overall size and compactness. A globular domain of N residues has Rg ≈ 2.2·N^0.38 Å; an extended or disordered chain has a much larger Rg. The Cα contact count is the number of residue pairs whose Cα atoms are within 8 Å and are more than four positions apart in sequence — a standard proxy for tertiary packing density. The bounding box is the smallest axis-aligned box enclosing all Cα atoms.

InterPro / GO / CATH / organism. The annotation block draws on four external resources. InterPro: which protein families and domains the sequence belongs to. GO: standardized terms for what the protein does, what process it participates in, and where in the cell it acts. CATH: which structural fold it has in the CATH hierarchy. Organism: the species of origin.

mmCIF coordinates. The mmCIF block holds the 3D Cartesian coordinates of each backbone atom (N, Cα, C, O) in ångströms. mmCIF is the PDB's canonical archive format — a tagged-loop text representation of the atomic model.

pLDDT. pLDDT is the predicted lDDT-Cα score: AlphaFold's confidence that the local environment of each residue (all inter-atomic distances within 15 Å) is correctly placed. It is a per-residue number between 0 and 100, with higher meaning more reliable.

Backbone torsions (φ/ψ). φ (phi) and ψ (psi) are the two rotatable backbone dihedrals per residue: φ is the C(i-1)–N–Cα–C torsion, ψ is the N–Cα–C–N(i+1) torsion, both in degrees on (−180°, 180°]. α-helical residues cluster near (−60°, −45°); β-strand residues near (−120°, +130°). A Ramachandran plot is simply a scatter of (φ, ψ) for every residue.

B-factor. For experimental (PDB) structures, the B-factor (temperature factor) quantifies the positional spread of each atom in the crystal — a combination of thermal vibration and static disorder — in units of Å². High B-factors mark flexible loops or poorly resolved regions; low B-factors mark the rigid, well-ordered core.

Secondary structure (3-state, P-SEA). SS3 is a coarse helix/strand/coil call (letters a/b/c) made by the P-SEA algorithm from inter-Cα distances and dihedrals. It is less detailed than DSSP but needs only Cα positions.

Predicted aligned error. Predicted aligned error is AlphaFold's pairwise confidence. Unlike pLDDT (per-residue), PAE is per-residue-pair and captures whether two parts of the structure are correctly placed relative to each other. Units are ångströms of expected positional error.

Solvent-accessible surface area. Solvent-accessible surface area (SASA) is the area in Å² traced out by the centre of a 1.4 Å probe sphere (a water molecule) rolled over the protein's van der Waals surface (Shrake–Rupley / Lee–Richards construction). Buried residues have near-zero SASA; fully exposed residues can exceed 200 Å². The total SASA scales roughly with the number of surface residues.

Secondary structure (8-state, DSSP). The SS8 string is DSSP's per-residue secondary-structure call. α-helix (H) means an i→i+4 H-bond ladder; β-strand (E) means the residue participates in a β-sheet; 3₁₀ (G) and π (I) are tighter and wider helices; T/S are turns/bends; '-' is loop.

Rendered structure images. Structure images are PyMOL renders from six orthogonal camera directions. Cartoon representation draws helices as coils and strands as arrows; sticks shows the backbone as bonds; surface shows the solvent-excluded envelope. Rainbow coloring maps sequence position to hue (blue→red, N→C); chain coloring assigns a distinct color per polypeptide.

Sequence. The amino-acid sequence is the protein's primary structure: the linear order of residues from the N-terminus to the C-terminus, written in one-letter code. Everything else here — the 3D coordinates, the secondary structure, the domain annotations — is ultimately a consequence of this string.

Contact-map, Ramachandran, and PAE plots. Three diagnostic plots accompany the record. The Cα contact map visualizes the tertiary structure as a 2D adjacency matrix (8 Å cutoff, sequence-local contacts suppressed). The Ramachandran plot shows the distribution of backbone (φ, ψ) torsions, with points in the α and β basins reflecting secondary structure content. The PAE plot shows AlphaFold's inter-residue confidence as a color matrix.